Protein AF-A0A946CPQ0-F1 (afdb_monomer)

Radius of gyration: 20.17 Å; Cα contacts (8 Å, |Δi|>4): 130; chains: 1; bounding box: 45×33×53 Å

Nearest PDB structures (foldseek):
  4xz6-assembly2_B  TM=6.612E-01  e=5.303E-03  Ruegeria pomeroyi DSS-3
  3tmg-assembly4_D  TM=6.578E-01  e=7.368E-02  Borreliella burgdorferi
  2reg-assembly2_B  TM=6.094E-01  e=3.996E-02  unclassified
  2rej-assembly2_B  TM=5.851E-01  e=6.519E-02  unclassified

Structure (mmCIF, N/CA/C/O backbone):
data_AF-A0A946CPQ0-F1
#
_entry.id   AF-A0A946CPQ0-F1
#
loop_
_atom_site.group_PDB
_atom_site.id
_atom_site.type_symbol
_atom_site.label_atom_id
_atom_site.label_alt_id
_atom_site.label_comp_id
_atom_site.label_asym_id
_atom_site.label_entity_id
_atom_site.label_seq_id
_atom_site.pdbx_PDB_ins_code
_atom_site.Cartn_x
_atom_site.Cartn_y
_atom_site.Cartn_z
_atom_site.occupancy
_atom_site.B_iso_or_equiv
_atom_site.auth_seq_id
_atom_site.auth_comp_id
_atom_site.auth_asym_id
_atom_site.auth_atom_id
_atom_site.pdbx_PDB_model_num
ATOM 1 N N . GLN A 1 1 ? 11.713 5.945 -8.855 1.00 83.06 1 GLN A N 1
ATOM 2 C CA . GLN A 1 1 ? 12.910 6.389 -9.606 1.00 83.06 1 GLN A CA 1
ATOM 3 C C . GLN A 1 1 ? 14.202 6.117 -8.837 1.00 83.06 1 GLN A C 1
ATOM 5 O O . GLN A 1 1 ? 15.013 5.386 -9.375 1.00 83.06 1 GLN A O 1
ATOM 10 N N . VAL A 1 2 ? 14.378 6.582 -7.587 1.00 93.06 2 VAL A N 1
ATOM 11 C CA . VAL A 1 2 ? 15.589 6.271 -6.779 1.00 93.06 2 VAL A CA 1
ATOM 12 C C . VAL A 1 2 ? 15.836 4.764 -6.654 1.00 93.06 2 VAL A C 1
ATOM 14 O O . VAL A 1 2 ? 16.902 4.296 -7.023 1.00 93.06 2 VAL A O 1
ATOM 17 N N . LYS A 1 3 ? 14.826 3.992 -6.232 1.00 92.62 3 LYS A N 1
ATOM 18 C CA . LYS A 1 3 ? 14.950 2.532 -6.091 1.00 92.62 3 LYS A CA 1
ATOM 19 C C . LYS A 1 3 ? 15.351 1.833 -7.401 1.00 92.62 3 LYS A C 1
ATOM 21 O O . LYS A 1 3 ? 16.270 1.034 -7.406 1.00 92.62 3 LYS A O 1
ATOM 26 N N . VAL A 1 4 ? 14.722 2.199 -8.523 1.00 92.56 4 VAL A N 1
ATOM 27 C CA . VAL A 1 4 ? 15.046 1.657 -9.860 1.00 92.56 4 VAL A CA 1
ATOM 28 C C . VAL A 1 4 ? 16.508 1.925 -10.238 1.00 92.56 4 VAL A C 1
ATOM 30 O O . VAL A 1 4 ? 17.184 1.027 -10.725 1.00 92.56 4 VAL A O 1
ATOM 33 N N . ARG A 1 5 ? 17.012 3.138 -9.969 1.00 94.56 5 ARG A N 1
ATOM 34 C CA . ARG A 1 5 ? 18.431 3.474 -10.148 1.00 94.56 5 ARG A CA 1
ATOM 35 C C . ARG A 1 5 ? 19.327 2.619 -9.257 1.00 94.56 5 ARG A C 1
ATOM 37 O O . ARG A 1 5 ? 20.321 2.088 -9.720 1.00 94.56 5 ARG A O 1
ATOM 44 N N . ASP A 1 6 ? 18.998 2.519 -7.976 1.00 96.00 6 ASP A N 1
ATOM 45 C CA . ASP A 1 6 ? 19.860 1.864 -6.989 1.00 96.00 6 ASP A CA 1
ATOM 46 C C . ASP A 1 6 ? 19.845 0.338 -7.060 1.00 96.00 6 ASP A C 1
ATOM 48 O O . ASP A 1 6 ? 20.722 -0.292 -6.474 1.00 96.00 6 ASP A O 1
ATOM 52 N N . TYR A 1 7 ? 18.874 -0.223 -7.782 1.00 94.69 7 TYR A N 1
ATOM 53 C CA . TYR A 1 7 ? 18.801 -1.629 -8.178 1.00 94.69 7 TYR A CA 1
ATOM 54 C C . TYR A 1 7 ? 19.466 -1.873 -9.543 1.00 94.69 7 TYR A C 1
ATOM 56 O O . TYR A 1 7 ? 19.413 -2.988 -10.046 1.00 94.69 7 TYR A O 1
ATOM 64 N N . ASP A 1 8 ? 20.059 -0.836 -10.143 1.00 94.06 8 ASP A N 1
ATOM 65 C CA . ASP A 1 8 ? 20.737 -0.879 -11.441 1.00 94.06 8 ASP A CA 1
ATOM 66 C C . ASP A 1 8 ? 19.842 -1.333 -12.607 1.00 94.06 8 ASP A C 1
ATOM 68 O O . ASP A 1 8 ? 20.253 -2.039 -13.522 1.00 94.06 8 ASP A O 1
ATOM 72 N N . LEU A 1 9 ? 18.568 -0.929 -12.577 1.00 92.88 9 LEU A N 1
ATOM 73 C CA . LEU A 1 9 ? 17.588 -1.329 -13.591 1.00 92.88 9 LEU A CA 1
ATOM 74 C C . LEU A 1 9 ? 17.465 -0.324 -14.742 1.00 92.88 9 LEU A C 1
ATOM 76 O O . LEU A 1 9 ? 16.951 -0.668 -15.801 1.00 92.88 9 LEU A O 1
ATOM 80 N N . LEU A 1 10 ? 17.932 0.915 -14.560 1.00 92.25 10 LEU A N 1
ATOM 81 C CA . LEU A 1 10 ? 17.823 1.973 -15.574 1.00 92.25 10 LEU A CA 1
ATOM 82 C C . LEU A 1 10 ? 18.496 1.668 -16.927 1.00 92.25 10 LEU A C 1
ATOM 84 O O . LEU A 1 10 ? 18.022 2.216 -17.917 1.00 92.25 10 LEU A O 1
ATOM 88 N N . PRO A 1 11 ? 19.534 0.812 -17.033 1.00 94.31 11 PRO A N 1
ATOM 89 C CA . PRO A 1 11 ? 20.028 0.371 -18.340 1.00 94.31 11 PRO A CA 1
ATOM 90 C C . PRO A 1 11 ? 19.029 -0.482 -19.140 1.00 94.31 11 PRO A C 1
ATOM 92 O O . PRO A 1 11 ? 19.198 -0.636 -20.346 1.00 94.31 11 PRO A O 1
ATOM 95 N N . PHE A 1 12 ? 18.009 -1.050 -18.486 1.00 91.12 12 PHE A N 1
ATOM 96 C CA . PHE A 1 12 ? 17.081 -2.019 -19.080 1.00 91.12 12 PHE A CA 1
ATOM 97 C C . PHE A 1 12 ? 15.631 -1.531 -19.136 1.00 91.12 12 PHE A C 1
ATOM 99 O O . PHE A 1 12 ? 14.838 -2.092 -19.891 1.00 91.12 12 PHE A O 1
ATOM 106 N N . ILE A 1 13 ? 15.257 -0.536 -18.320 1.00 89.88 13 ILE A N 1
ATOM 107 C CA . ILE A 1 13 ? 13.874 -0.054 -18.222 1.00 89.88 13 ILE A CA 1
ATOM 108 C C . ILE A 1 13 ? 13.774 1.470 -18.149 1.00 89.88 13 ILE A C 1
ATOM 110 O O . ILE A 1 13 ? 14.551 2.134 -17.460 1.00 89.88 13 ILE A O 1
ATOM 114 N N . ASP A 1 14 ? 12.705 2.002 -18.745 1.00 87.88 14 ASP A N 1
ATOM 115 C CA . ASP A 1 14 ? 12.314 3.403 -18.617 1.00 87.88 14 ASP A CA 1
ATOM 116 C C . ASP A 1 14 ? 11.311 3.606 -17.475 1.00 87.88 14 ASP A C 1
ATOM 118 O O . ASP A 1 14 ? 10.193 3.082 -17.465 1.00 87.88 14 ASP A O 1
ATOM 122 N N . ALA A 1 15 ? 11.698 4.410 -16.484 1.00 88.50 15 ALA A N 1
ATOM 123 C CA . ALA A 1 15 ? 10.855 4.699 -15.330 1.00 88.50 15 ALA A CA 1
ATOM 124 C C . ALA A 1 15 ? 9.850 5.829 -15.618 1.00 88.50 15 ALA A C 1
ATOM 126 O O . ALA A 1 15 ? 10.150 7.013 -15.431 1.00 88.50 15 ALA A O 1
ATOM 127 N N . ILE A 1 16 ? 8.623 5.457 -15.976 1.00 90.00 16 ILE A N 1
ATOM 128 C CA . ILE A 1 16 ? 7.521 6.391 -16.245 1.00 90.00 16 ILE A CA 1
ATOM 129 C C . ILE A 1 16 ? 6.805 6.782 -14.943 1.00 90.00 16 ILE A C 1
ATOM 131 O O . ILE A 1 16 ? 6.541 5.944 -14.077 1.00 90.00 16 ILE A O 1
ATOM 135 N N . ARG A 1 17 ? 6.462 8.069 -14.801 1.00 90.69 17 ARG A N 1
ATOM 136 C CA . ARG A 1 17 ? 5.509 8.546 -13.787 1.00 90.69 17 ARG A CA 1
ATOM 137 C C . ARG A 1 17 ? 4.157 8.741 -14.456 1.00 90.69 17 ARG A C 1
ATOM 139 O O . ARG A 1 17 ? 4.066 9.473 -15.435 1.00 90.69 17 ARG A O 1
ATOM 146 N N . ALA A 1 18 ? 3.132 8.101 -13.918 1.00 91.62 18 ALA A N 1
ATOM 147 C CA . ALA A 1 18 ? 1.774 8.190 -14.427 1.00 91.62 18 ALA A CA 1
ATOM 148 C C . ALA A 1 18 ? 0.785 8.272 -13.264 1.00 91.62 18 ALA A C 1
ATOM 150 O O . ALA A 1 18 ? 1.090 7.855 -12.144 1.00 91.62 18 ALA A O 1
ATOM 151 N N . GLU A 1 19 ? -0.392 8.813 -13.554 1.00 93.62 19 GLU A N 1
ATOM 152 C CA . GLU A 1 19 ? -1.534 8.795 -12.646 1.00 93.62 19 GLU A CA 1
ATOM 153 C C . GLU A 1 19 ? -2.017 7.342 -12.432 1.00 93.62 19 GLU A C 1
ATOM 155 O O . GLU A 1 19 ? -1.760 6.446 -13.246 1.00 93.62 19 GLU A O 1
ATOM 160 N N . GLU A 1 20 ? -2.658 7.073 -11.296 1.00 90.31 20 GLU A N 1
ATOM 161 C CA . GLU A 1 20 ? -3.008 5.721 -10.871 1.00 90.31 20 GLU A CA 1
ATOM 162 C C . GLU A 1 20 ? -3.993 5.017 -11.815 1.00 90.31 20 GLU A C 1
ATOM 164 O O . GLU A 1 20 ? -3.830 3.820 -12.079 1.00 90.31 20 GLU A O 1
ATOM 169 N N . SER A 1 21 ? -4.973 5.731 -12.371 1.00 91.06 21 SER A N 1
ATOM 170 C CA . SER A 1 21 ? -5.905 5.175 -13.356 1.00 91.06 21 SER A CA 1
ATOM 171 C C . SER A 1 21 ? -5.197 4.804 -14.662 1.00 91.06 21 SER A C 1
ATOM 173 O O . SER A 1 21 ? -5.449 3.729 -15.207 1.00 91.06 21 SER A O 1
ATOM 175 N N . VAL A 1 22 ? -4.225 5.611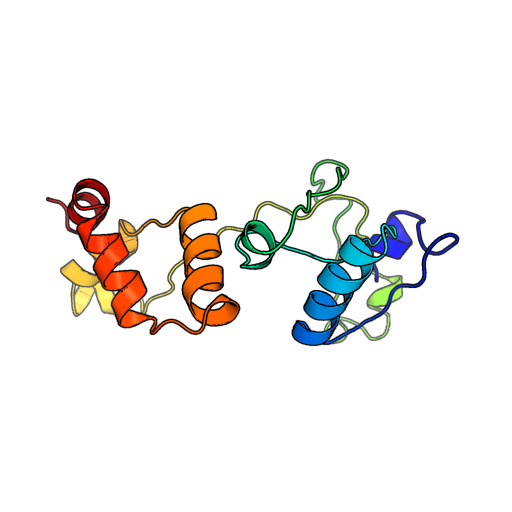 -15.107 1.00 94.25 22 VAL A N 1
ATOM 176 C CA . VAL A 1 22 ? -3.405 5.329 -16.300 1.00 94.25 22 VAL A CA 1
ATOM 177 C C . VAL A 1 22 ? -2.550 4.080 -16.083 1.00 94.25 22 VAL A C 1
ATOM 179 O O . VAL A 1 22 ? -2.539 3.184 -16.928 1.00 94.25 22 VAL A O 1
ATOM 182 N N . LYS A 1 23 ? -1.889 3.969 -14.921 1.00 93.69 23 LYS A N 1
ATOM 183 C CA . LYS A 1 23 ? -1.170 2.750 -14.506 1.00 93.69 23 LYS A CA 1
ATOM 184 C C . LYS A 1 23 ? -2.100 1.534 -14.542 1.00 93.69 23 LYS A C 1
ATOM 186 O O . LYS A 1 23 ? -1.741 0.503 -15.098 1.00 93.69 23 LYS A O 1
ATOM 191 N N . THR A 1 24 ? -3.299 1.657 -13.977 1.00 93.44 24 THR A N 1
ATOM 192 C CA . THR A 1 24 ? -4.285 0.565 -13.901 1.00 93.44 24 THR A CA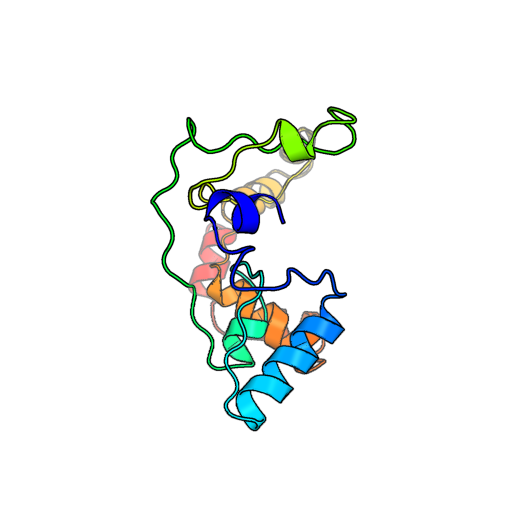 1
ATOM 193 C C . THR A 1 24 ? -4.755 0.118 -15.287 1.00 93.44 24 THR A C 1
ATOM 195 O O . THR A 1 24 ? -4.813 -1.080 -15.562 1.00 93.44 24 THR A O 1
ATOM 198 N N . ALA A 1 25 ? -5.020 1.064 -16.192 1.00 94.31 25 ALA A N 1
ATOM 199 C CA . ALA A 1 25 ? -5.350 0.767 -17.583 1.00 94.31 25 ALA A CA 1
ATOM 200 C C . ALA A 1 25 ? -4.194 0.058 -18.305 1.00 94.31 25 ALA A C 1
ATOM 202 O O . ALA A 1 25 ? -4.430 -0.917 -19.019 1.00 94.31 25 ALA A O 1
ATOM 203 N N . ARG A 1 26 ? -2.944 0.486 -18.070 1.00 95.50 26 ARG A N 1
ATOM 204 C CA . ARG A 1 26 ? -1.767 -0.160 -18.664 1.00 95.50 26 ARG A CA 1
ATOM 205 C C . ARG A 1 26 ? -1.566 -1.587 -18.155 1.00 95.50 26 ARG A C 1
ATOM 207 O O . ARG A 1 26 ? -1.229 -2.438 -18.962 1.00 95.50 26 ARG A O 1
ATOM 214 N N . ILE A 1 27 ? -1.829 -1.878 -16.877 1.00 95.75 27 ILE A N 1
ATOM 215 C CA . ILE A 1 27 ? -1.792 -3.260 -16.353 1.00 95.75 27 ILE A CA 1
ATOM 216 C C . ILE A 1 27 ? -2.759 -4.151 -17.139 1.00 95.75 27 ILE A C 1
ATOM 218 O O . ILE A 1 27 ? -2.360 -5.202 -17.638 1.00 95.75 27 ILE A O 1
ATOM 222 N N . LYS A 1 28 ? -4.015 -3.708 -17.292 1.00 95.44 28 LYS A N 1
ATOM 223 C CA . LYS A 1 28 ? -5.039 -4.444 -18.046 1.00 95.44 28 LYS A CA 1
ATOM 224 C C . LYS A 1 28 ? -4.607 -4.708 -19.490 1.00 95.44 28 LYS A C 1
ATOM 226 O O . LYS A 1 28 ? -4.742 -5.828 -19.973 1.00 95.44 28 LYS A O 1
ATOM 231 N N . ASP A 1 29 ? -4.113 -3.673 -20.166 1.00 96.94 29 ASP A N 1
ATOM 232 C CA . ASP A 1 29 ? -3.670 -3.742 -21.560 1.00 96.94 29 ASP A CA 1
ATOM 233 C C . ASP A 1 29 ? -2.470 -4.685 -21.738 1.00 96.94 29 ASP A C 1
ATOM 235 O O . ASP A 1 29 ? -2.496 -5.543 -22.616 1.00 96.94 29 ASP A O 1
ATOM 239 N N . SER A 1 30 ? -1.460 -4.596 -20.866 1.00 96.50 30 SER A N 1
ATOM 240 C CA . SER A 1 30 ? -0.282 -5.471 -20.913 1.00 96.50 30 SER A CA 1
ATOM 241 C C . SER A 1 30 ? -0.642 -6.942 -20.697 1.00 96.50 30 SER A C 1
ATOM 243 O O . SER A 1 30 ? -0.134 -7.797 -21.415 1.00 96.50 30 SER A O 1
ATOM 245 N N . ILE A 1 31 ? -1.563 -7.249 -19.773 1.00 95.81 31 ILE A N 1
ATOM 246 C CA . ILE A 1 31 ? -2.057 -8.622 -19.571 1.00 95.81 31 ILE A CA 1
ATOM 247 C C . ILE A 1 31 ? -2.774 -9.127 -20.827 1.00 95.81 31 ILE A C 1
ATOM 249 O O . ILE A 1 31 ? -2.493 -10.228 -21.290 1.00 95.81 31 ILE A O 1
ATOM 253 N N . ALA A 1 32 ? -3.664 -8.318 -21.414 1.00 96.69 32 ALA A N 1
ATOM 254 C CA . ALA A 1 32 ? -4.389 -8.696 -22.629 1.00 96.69 32 ALA A CA 1
ATOM 255 C C . ALA A 1 32 ? -3.456 -8.930 -23.832 1.00 96.69 32 ALA A C 1
ATOM 257 O O . ALA A 1 32 ? -3.752 -9.761 -24.687 1.00 96.69 32 ALA A O 1
ATOM 258 N N . LYS A 1 33 ? -2.327 -8.214 -23.886 1.00 97.56 33 LYS A N 1
ATOM 259 C CA . LYS A 1 33 ? -1.299 -8.337 -24.929 1.00 97.56 33 LYS A CA 1
ATOM 260 C C . LYS A 1 33 ? -0.210 -9.365 -24.619 1.00 97.56 33 LYS A C 1
ATOM 262 O O . LYS A 1 33 ? 0.652 -9.585 -25.464 1.00 97.56 33 LYS A O 1
ATOM 267 N N . ASN A 1 34 ? -0.240 -9.993 -23.442 1.00 95.69 34 ASN A N 1
ATOM 268 C CA . ASN A 1 34 ? 0.825 -10.871 -22.956 1.00 95.69 34 ASN A CA 1
ATOM 269 C C . ASN A 1 34 ? 2.215 -10.187 -22.958 1.00 95.69 34 ASN A C 1
ATOM 271 O O . ASN A 1 34 ? 3.229 -10.792 -23.305 1.00 95.69 34 ASN A O 1
ATOM 275 N N . GLU A 1 35 ? 2.255 -8.904 -22.586 1.00 94.62 35 GLU A N 1
ATOM 276 C CA . GLU A 1 35 ? 3.471 -8.096 -22.460 1.00 94.62 35 GLU A CA 1
ATOM 277 C C . GLU A 1 35 ? 3.935 -8.029 -20.998 1.00 94.62 35 GLU A C 1
ATOM 279 O O . GLU A 1 35 ? 3.135 -7.871 -20.071 1.00 94.62 35 GLU A O 1
ATOM 284 N N . GLY A 1 36 ? 5.251 -8.070 -20.779 1.00 91.69 36 GLY A N 1
ATOM 285 C CA . GLY A 1 36 ? 5.827 -7.829 -19.458 1.00 91.69 36 GLY A CA 1
ATOM 286 C C . GLY A 1 36 ? 5.621 -6.378 -19.012 1.00 91.69 36 GLY A C 1
ATOM 287 O O . GLY A 1 36 ? 5.973 -5.444 -19.731 1.00 91.69 36 GLY A O 1
ATOM 288 N N . TYR A 1 37 ? 5.087 -6.172 -17.805 1.00 93.50 37 TYR A N 1
ATOM 289 C CA . TYR A 1 37 ? 4.919 -4.838 -17.228 1.00 93.50 37 TYR A CA 1
ATOM 290 C C . TYR A 1 37 ? 5.203 -4.829 -15.724 1.00 93.50 37 TYR A C 1
ATOM 292 O O . TYR A 1 37 ? 4.458 -5.400 -14.931 1.00 93.50 37 TYR A O 1
ATOM 300 N N . ALA A 1 38 ? 6.279 -4.145 -15.329 1.00 92.75 38 ALA A N 1
ATOM 301 C CA . ALA A 1 38 ? 6.624 -3.910 -13.931 1.00 92.75 38 ALA A CA 1
ATOM 302 C C . ALA A 1 38 ? 6.195 -2.498 -13.510 1.00 92.75 38 ALA A C 1
ATOM 304 O O . ALA A 1 38 ? 6.446 -1.520 -14.214 1.00 92.75 38 ALA A O 1
ATOM 305 N N . PHE A 1 39 ? 5.566 -2.378 -12.343 1.00 92.62 39 PHE A N 1
ATOM 306 C CA . PHE A 1 39 ? 5.056 -1.107 -11.835 1.00 92.62 39 PHE A CA 1
ATOM 307 C C . PHE A 1 39 ? 5.177 -1.019 -10.313 1.00 92.62 39 PHE A C 1
ATOM 309 O O . PHE A 1 39 ? 5.300 -2.023 -9.613 1.00 92.62 39 PHE A O 1
ATOM 316 N N . TYR A 1 40 ? 5.125 0.206 -9.785 1.00 90.56 40 TYR A N 1
ATOM 317 C CA . TYR A 1 40 ? 5.070 0.429 -8.343 1.00 90.56 40 TYR A CA 1
ATOM 318 C C . TYR A 1 40 ? 3.688 0.063 -7.790 1.00 90.56 40 TYR A C 1
ATOM 320 O O . TYR A 1 40 ? 2.662 0.583 -8.243 1.00 90.56 40 TYR A O 1
ATOM 328 N N . CYS A 1 41 ? 3.671 -0.785 -6.765 1.00 91.25 41 CYS A N 1
ATOM 329 C CA . CYS A 1 41 ? 2.466 -1.165 -6.045 1.00 91.25 41 CYS A CA 1
ATOM 330 C C . CYS A 1 41 ? 2.731 -1.273 -4.538 1.00 91.25 41 CYS A C 1
ATOM 332 O O . CYS A 1 41 ? 3.874 -1.366 -4.094 1.00 91.25 41 CYS A O 1
ATOM 334 N N . TYR A 1 42 ? 1.655 -1.271 -3.759 1.00 89.50 42 TYR A N 1
ATOM 335 C CA . TYR A 1 42 ? 1.647 -1.504 -2.322 1.00 89.50 42 TYR A CA 1
ATOM 336 C C . TYR A 1 42 ? 0.462 -2.410 -1.963 1.00 89.50 42 TYR A C 1
ATOM 338 O O . TYR A 1 42 ? -0.494 -2.546 -2.728 1.00 89.50 42 TYR A O 1
ATOM 346 N N . LYS A 1 43 ? 0.516 -3.051 -0.794 1.00 89.81 43 LYS A N 1
ATOM 347 C CA . LYS A 1 43 ? -0.606 -3.808 -0.225 1.00 89.81 43 LYS A CA 1
ATOM 348 C C . LYS A 1 43 ? -0.958 -3.178 1.127 1.00 89.81 43 LYS A C 1
ATOM 350 O O . LYS A 1 43 ? -0.043 -3.017 1.937 1.00 89.81 43 LYS A O 1
ATOM 355 N N . PRO A 1 44 ? -2.227 -2.816 1.391 1.00 92.19 44 PRO A N 1
ATOM 356 C CA . PRO A 1 44 ? -3.447 -3.134 0.629 1.00 92.19 44 PRO A CA 1
ATOM 357 C C . PRO A 1 44 ? -3.715 -2.246 -0.603 1.00 92.19 44 PRO A C 1
ATOM 359 O O . PRO A 1 44 ? -3.380 -1.069 -0.577 1.00 92.19 44 PRO A O 1
ATOM 362 N N . HIS A 1 45 ? -4.342 -2.797 -1.655 1.00 93.06 45 HIS A N 1
ATOM 363 C CA . HIS A 1 45 ? -4.741 -2.075 -2.884 1.00 93.06 45 HIS A CA 1
ATOM 364 C C . HIS A 1 45 ? -5.760 -2.886 -3.727 1.00 93.06 45 HIS A C 1
ATOM 366 O O . HIS A 1 45 ? -5.725 -4.113 -3.722 1.00 93.06 45 HIS A O 1
ATOM 372 N N . ALA A 1 46 ? -6.642 -2.238 -4.501 1.00 92.88 46 ALA A N 1
ATOM 373 C CA . ALA A 1 46 ? -7.677 -2.923 -5.301 1.00 92.88 46 ALA A CA 1
ATOM 374 C C . ALA A 1 46 ? -7.120 -3.841 -6.411 1.00 92.88 46 ALA A C 1
ATOM 376 O O . ALA A 1 46 ? -7.672 -4.903 -6.683 1.00 92.88 46 ALA A O 1
ATOM 377 N N . VAL A 1 47 ? -6.012 -3.430 -7.035 1.00 94.00 47 VAL A N 1
ATOM 378 C CA . VAL A 1 47 ? -5.303 -4.156 -8.112 1.00 94.00 47 VAL A CA 1
ATOM 379 C C . VAL A 1 47 ? -5.094 -5.652 -7.832 1.00 94.00 47 VAL A C 1
ATOM 381 O O . VAL A 1 47 ? -5.198 -6.441 -8.762 1.00 94.00 47 VAL A O 1
ATOM 384 N N . TRP A 1 48 ? -4.889 -6.041 -6.565 1.00 93.62 48 TRP A N 1
ATOM 385 C CA . TRP A 1 48 ? -4.682 -7.434 -6.141 1.00 93.62 48 TRP A CA 1
ATOM 386 C C . TRP A 1 48 ? -5.901 -8.340 -6.374 1.00 93.62 48 TRP A C 1
ATOM 388 O O . TRP A 1 48 ? -5.755 -9.554 -6.395 1.00 93.62 48 TRP A O 1
ATOM 398 N N . TYR A 1 49 ? -7.095 -7.760 -6.528 1.00 93.00 49 TYR A N 1
ATOM 399 C CA . TYR A 1 49 ? -8.338 -8.468 -6.858 1.00 93.00 49 TYR A CA 1
ATOM 400 C C . TYR A 1 49 ? -8.776 -8.253 -8.313 1.00 93.00 49 TYR A C 1
ATOM 402 O O . TYR A 1 49 ? -9.666 -8.948 -8.796 1.00 93.00 49 TYR A O 1
ATOM 410 N N . MET A 1 50 ? -8.202 -7.261 -8.998 1.00 92.94 50 MET A N 1
ATOM 411 C CA . MET A 1 50 ? -8.577 -6.902 -10.369 1.00 92.94 50 MET A CA 1
ATOM 412 C C . MET A 1 50 ? -7.799 -7.692 -11.419 1.00 92.94 50 MET A C 1
ATOM 414 O O . MET A 1 50 ? -8.323 -7.931 -12.504 1.00 92.94 50 MET A O 1
ATOM 418 N N . PHE A 1 51 ? -6.549 -8.043 -11.119 1.00 94.44 51 PHE A N 1
ATOM 419 C CA . PHE A 1 51 ? -5.615 -8.617 -12.078 1.00 94.44 51 PHE A CA 1
ATOM 420 C C . PHE A 1 51 ? -4.776 -9.713 -11.430 1.00 94.44 51 PHE A C 1
ATOM 422 O O . PHE A 1 51 ? -4.519 -9.671 -10.227 1.00 94.44 51 PHE A O 1
ATOM 429 N N . ASP A 1 52 ? -4.305 -10.652 -12.247 1.00 92.75 52 ASP A N 1
ATOM 430 C CA . ASP A 1 52 ? -3.309 -11.636 -11.835 1.00 92.75 52 ASP A CA 1
ATOM 431 C C . ASP A 1 52 ? -1.922 -10.978 -11.822 1.00 92.75 52 ASP A C 1
ATOM 433 O O . ASP A 1 52 ? -1.265 -10.820 -12.851 1.00 92.75 52 ASP A O 1
ATOM 437 N N . VAL A 1 53 ? -1.528 -10.476 -10.653 1.00 94.38 53 VAL A N 1
ATOM 438 C CA . VAL A 1 53 ? -0.261 -9.773 -10.434 1.00 94.38 53 VAL A CA 1
ATOM 439 C C . VAL A 1 53 ? 0.422 -10.295 -9.178 1.00 94.38 53 VAL A C 1
ATOM 441 O O . VAL A 1 53 ? -0.225 -10.688 -8.208 1.00 94.38 53 VAL A O 1
ATOM 444 N N . MET A 1 54 ? 1.752 -10.232 -9.160 1.00 94.31 54 MET A N 1
ATOM 445 C CA . MET A 1 54 ? 2.568 -10.675 -8.030 1.00 94.31 54 MET A CA 1
ATOM 446 C C . MET A 1 54 ? 3.542 -9.584 -7.576 1.00 94.31 54 MET A C 1
ATOM 448 O O . MET A 1 54 ? 3.980 -8.749 -8.367 1.00 94.31 54 MET A O 1
ATOM 452 N N . MET A 1 55 ? 3.911 -9.604 -6.293 1.00 92.00 55 MET A N 1
ATOM 453 C CA . MET A 1 55 ? 5.031 -8.797 -5.799 1.00 92.00 55 MET A CA 1
ATOM 454 C C . MET A 1 55 ? 6.351 -9.432 -6.236 1.00 92.00 55 MET A C 1
ATOM 456 O O . MET A 1 55 ? 6.605 -10.597 -5.933 1.00 92.00 55 MET A O 1
ATOM 460 N N . LEU A 1 56 ? 7.216 -8.650 -6.882 1.00 92.25 56 LEU A N 1
ATOM 461 C CA . LEU A 1 56 ? 8.589 -9.068 -7.160 1.00 92.25 56 LEU A CA 1
ATOM 462 C C . LEU A 1 56 ? 9.387 -9.211 -5.855 1.00 92.25 56 LEU A C 1
ATOM 464 O O . LEU A 1 56 ? 9.110 -8.544 -4.853 1.00 92.25 56 LEU A O 1
ATOM 468 N N . THR A 1 57 ? 10.388 -10.093 -5.862 1.00 92.44 57 THR A N 1
ATOM 469 C CA . THR A 1 57 ? 11.306 -10.242 -4.725 1.00 92.44 57 THR A CA 1
ATOM 470 C C . THR A 1 57 ? 12.312 -9.094 -4.697 1.00 92.44 57 THR A C 1
ATOM 472 O O . THR A 1 57 ? 12.852 -8.700 -5.726 1.00 92.44 57 THR A O 1
ATOM 475 N N . GLU A 1 58 ? 12.573 -8.580 -3.499 1.00 92.75 58 GLU A N 1
ATOM 476 C CA . GLU A 1 58 ? 13.539 -7.516 -3.220 1.00 92.75 58 GLU A CA 1
ATOM 477 C C . GLU A 1 58 ? 14.487 -7.981 -2.099 1.00 92.75 58 GLU A C 1
ATOM 479 O O . GLU A 1 58 ? 14.082 -8.813 -1.272 1.00 92.75 58 GLU A O 1
ATOM 484 N N . PRO A 1 59 ? 15.715 -7.433 -1.999 1.00 95.12 59 PRO A N 1
ATOM 485 C CA . PRO A 1 59 ? 16.552 -7.614 -0.816 1.00 95.12 59 PRO A CA 1
ATOM 486 C C . PRO A 1 59 ? 15.793 -7.240 0.467 1.00 95.12 59 PRO A C 1
ATOM 488 O O . PRO A 1 59 ? 15.012 -6.286 0.484 1.00 95.12 59 PRO A O 1
ATOM 491 N N . LYS A 1 60 ? 16.008 -7.993 1.554 1.00 96.06 60 LYS A N 1
ATOM 492 C CA . LYS A 1 60 ? 15.366 -7.719 2.854 1.00 96.06 60 LYS A CA 1
ATOM 493 C C . LYS A 1 60 ? 15.731 -6.321 3.343 1.00 96.06 60 LYS A C 1
ATOM 495 O O . LYS A 1 60 ? 16.898 -5.950 3.231 1.00 96.06 60 LYS A O 1
ATOM 500 N N . PHE A 1 61 ? 14.750 -5.610 3.918 1.00 96.12 61 PHE A N 1
ATOM 501 C CA . PHE A 1 61 ? 14.933 -4.255 4.451 1.00 96.12 61 PHE A CA 1
ATOM 502 C C . PHE A 1 61 ? 16.194 -4.167 5.317 1.00 96.12 61 PHE A C 1
ATOM 504 O O . PHE A 1 61 ? 16.327 -4.893 6.301 1.00 96.12 61 PHE A O 1
ATOM 511 N N . ASP A 1 62 ? 17.075 -3.248 4.938 1.00 96.81 62 ASP A N 1
ATOM 512 C CA . ASP A 1 62 ? 18.279 -2.874 5.667 1.00 96.81 62 ASP A CA 1
ATOM 513 C C . ASP A 1 62 ? 18.282 -1.344 5.839 1.00 96.81 62 ASP A C 1
ATOM 515 O O . ASP A 1 62 ? 18.357 -0.618 4.840 1.00 96.81 62 ASP A O 1
ATOM 519 N N . PRO A 1 63 ? 18.190 -0.822 7.075 1.00 95.81 63 PRO A N 1
ATOM 520 C CA . PRO A 1 63 ? 18.185 0.617 7.310 1.00 95.81 63 PRO A CA 1
ATOM 521 C C . PRO A 1 63 ? 19.463 1.315 6.818 1.00 95.81 63 PRO A C 1
ATOM 523 O O . PRO A 1 63 ? 19.388 2.478 6.425 1.00 95.81 63 PRO A O 1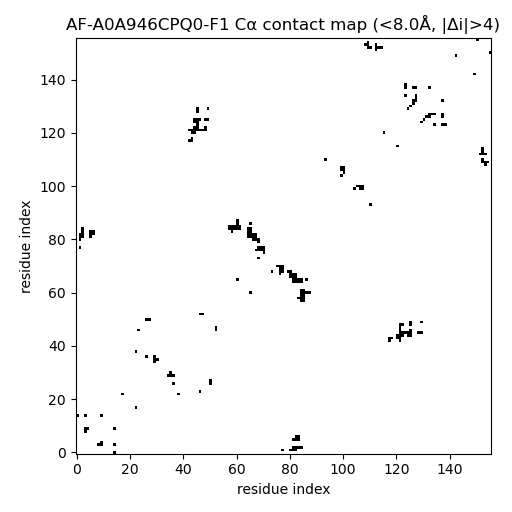
ATOM 526 N N . ALA A 1 64 ? 20.614 0.633 6.771 1.00 96.56 64 ALA A N 1
ATOM 527 C CA . ALA A 1 64 ? 21.852 1.205 6.236 1.00 96.56 64 ALA A CA 1
ATOM 528 C C . ALA A 1 64 ? 21.782 1.425 4.714 1.00 96.56 64 ALA A C 1
ATOM 530 O O . ALA A 1 64 ? 22.426 2.328 4.178 1.00 96.56 64 ALA A O 1
ATOM 531 N N . MET A 1 65 ? 20.948 0.643 4.024 1.00 96.50 65 MET A N 1
ATOM 532 C CA . MET A 1 65 ? 20.737 0.704 2.574 1.00 96.50 65 MET A CA 1
ATOM 533 C C . MET A 1 65 ? 19.457 1.461 2.189 1.00 96.50 65 M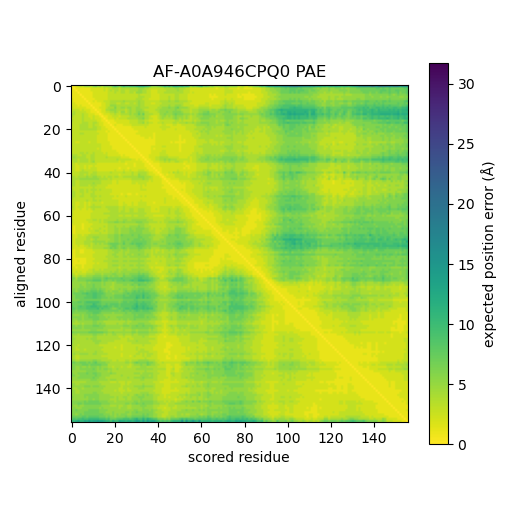ET A C 1
ATOM 535 O O . MET A 1 65 ? 19.052 1.435 1.019 1.00 96.50 65 MET A O 1
ATOM 539 N N . TYR A 1 66 ? 18.824 2.136 3.157 1.00 96.25 66 TYR A N 1
ATOM 540 C CA . TYR A 1 66 ? 17.580 2.876 2.980 1.00 96.25 66 TYR A CA 1
ATOM 541 C C . TYR A 1 66 ? 17.693 4.314 3.513 1.00 96.25 66 TYR A C 1
ATOM 543 O O . TYR A 1 66 ? 17.367 4.627 4.656 1.00 96.25 66 TYR A O 1
ATOM 551 N N . LYS A 1 67 ? 18.090 5.229 2.631 1.00 96.50 67 LYS A N 1
ATOM 552 C CA . LYS A 1 67 ? 18.075 6.681 2.815 1.00 96.50 67 LYS A CA 1
ATOM 553 C C . LYS A 1 67 ? 17.308 7.334 1.670 1.00 96.50 67 LYS A C 1
ATOM 555 O O . LYS A 1 67 ? 17.837 7.501 0.576 1.00 96.50 67 LYS A O 1
ATOM 560 N N . MET A 1 68 ? 16.076 7.755 1.923 1.00 95.12 68 MET A N 1
ATOM 561 C CA . MET A 1 68 ? 15.273 8.488 0.943 1.00 95.12 68 MET A CA 1
ATOM 562 C C . MET A 1 68 ? 15.110 9.939 1.392 1.00 95.12 68 MET A C 1
ATOM 564 O O . MET A 1 68 ? 14.464 10.191 2.404 1.00 95.12 68 MET A O 1
ATOM 568 N N . LEU A 1 69 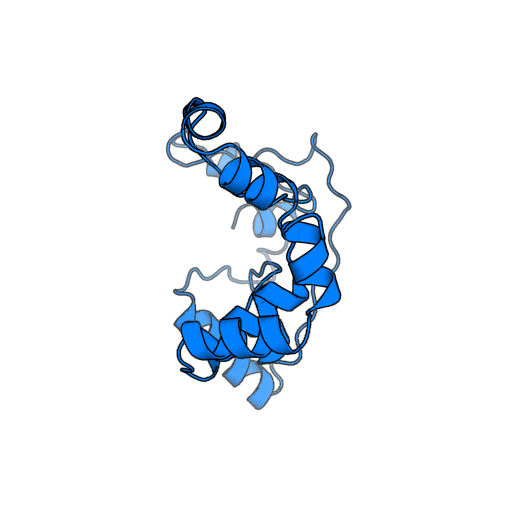? 15.685 10.874 0.637 1.00 96.31 69 LEU A N 1
ATOM 569 C CA . LEU A 1 69 ? 15.475 12.310 0.818 1.00 96.31 69 LEU A CA 1
ATOM 570 C C . LEU A 1 69 ? 14.339 12.785 -0.088 1.00 96.31 69 LEU A C 1
ATOM 572 O O . LEU A 1 69 ? 14.178 12.284 -1.204 1.00 96.31 69 LEU A O 1
ATOM 576 N N . GLN A 1 70 ? 13.581 13.772 0.373 1.00 94.19 70 GLN A N 1
ATOM 577 C CA . GLN A 1 70 ? 12.577 14.463 -0.427 1.00 94.19 70 GLN A CA 1
ATOM 578 C C . GLN A 1 70 ? 13.159 15.723 -1.077 1.00 94.19 70 GLN A C 1
ATOM 580 O O . GLN A 1 70 ? 14.131 16.286 -0.566 1.00 94.19 70 GLN A O 1
ATOM 585 N N . PRO A 1 71 ? 12.551 16.224 -2.169 1.00 94.12 71 PRO A N 1
ATOM 586 C CA . PRO A 1 71 ? 12.942 17.501 -2.766 1.00 94.12 71 PRO A CA 1
ATOM 587 C C . PRO A 1 71 ? 12.948 18.678 -1.780 1.00 94.12 71 PRO A C 1
ATOM 589 O O . PRO A 1 71 ? 13.759 19.586 -1.926 1.00 94.12 71 PRO A O 1
ATOM 592 N N . SER A 1 72 ? 12.079 18.647 -0.764 1.00 96.31 72 SER A N 1
ATOM 593 C CA . SER A 1 72 ? 12.045 19.635 0.321 1.00 96.31 72 SER A CA 1
ATOM 594 C C . SER A 1 72 ? 13.256 19.568 1.252 1.00 96.31 72 SER A C 1
ATOM 596 O O . SER A 1 72 ? 13.608 20.576 1.853 1.00 96.31 72 SER A O 1
ATOM 598 N N . ASP A 1 73 ? 13.890 18.401 1.377 1.00 96.25 73 ASP A N 1
ATOM 599 C CA . ASP A 1 73 ? 15.015 18.189 2.293 1.00 96.25 73 ASP A CA 1
ATOM 600 C C . ASP A 1 73 ? 16.342 18.621 1.652 1.00 96.25 73 ASP A C 1
ATOM 602 O O . ASP A 1 73 ? 17.282 19.017 2.340 1.00 96.25 73 ASP A O 1
ATOM 606 N N . SER A 1 74 ? 16.458 18.509 0.322 1.00 96.31 74 SER A N 1
ATOM 607 C CA . SER A 1 74 ? 17.655 18.913 -0.417 1.00 96.31 74 SER A CA 1
ATOM 608 C C . SER A 1 74 ? 17.379 19.108 -1.913 1.00 96.31 74 SER A C 1
ATOM 610 O O . SER A 1 74 ? 16.750 18.245 -2.527 1.00 96.31 74 SER A O 1
ATOM 612 N N . PRO A 1 75 ? 17.954 20.135 -2.569 1.00 96.50 75 PRO A N 1
ATOM 613 C CA . PRO A 1 75 ? 17.908 20.236 -4.031 1.00 96.50 75 PRO A CA 1
ATOM 614 C C . PRO A 1 75 ? 18.598 19.043 -4.723 1.00 96.50 75 PRO A C 1
ATOM 616 O O . PRO A 1 75 ? 18.172 18.618 -5.794 1.00 96.50 75 PRO A O 1
ATOM 619 N N . ASP A 1 76 ? 19.594 18.425 -4.075 1.00 97.06 76 ASP A N 1
ATOM 620 C CA . ASP A 1 76 ? 20.287 17.225 -4.570 1.00 97.06 76 ASP A CA 1
ATOM 621 C C . ASP A 1 76 ? 19.666 15.911 -4.065 1.00 97.06 76 ASP A C 1
ATOM 623 O O . ASP A 1 76 ? 20.338 14.873 -4.071 1.00 97.06 76 ASP A O 1
ATOM 627 N N . TRP A 1 77 ? 18.415 15.930 -3.583 1.00 96.75 77 TRP A N 1
ATOM 628 C CA . TRP A 1 77 ? 17.755 14.780 -2.945 1.00 96.75 77 TRP A CA 1
ATOM 629 C C . TRP A 1 77 ? 17.937 13.486 -3.736 1.00 96.75 77 TRP A C 1
ATOM 631 O O . TRP A 1 77 ? 18.238 12.448 -3.152 1.00 96.75 77 TRP A O 1
ATOM 641 N N . TYR A 1 78 ? 17.817 13.550 -5.067 1.00 95.12 78 TYR A N 1
ATOM 642 C CA . TYR A 1 78 ? 17.908 12.377 -5.922 1.00 95.12 78 TYR A CA 1
ATOM 643 C C . TYR A 1 78 ? 19.293 11.745 -5.811 1.00 95.12 78 TYR A C 1
ATOM 645 O O . TYR A 1 78 ? 19.396 10.571 -5.469 1.00 95.12 78 TYR A O 1
ATOM 653 N N . LYS A 1 79 ? 20.362 12.525 -6.020 1.00 95.88 79 LYS A N 1
ATOM 654 C CA . LYS A 1 79 ? 21.755 12.051 -5.948 1.00 95.88 79 LYS A CA 1
ATOM 655 C C . LYS A 1 79 ? 22.142 11.591 -4.539 1.00 95.88 79 LYS A C 1
ATOM 657 O O . LYS A 1 79 ? 22.869 10.618 -4.403 1.00 95.88 79 LYS A O 1
ATOM 662 N N . LYS A 1 80 ? 21.649 12.279 -3.504 1.00 96.88 80 LYS A N 1
ATOM 663 C CA . LYS A 1 80 ? 21.972 12.007 -2.091 1.00 96.88 80 LYS A CA 1
ATOM 664 C C . LYS A 1 80 ? 21.127 10.893 -1.455 1.00 96.88 80 LYS A C 1
ATOM 666 O O . LYS A 1 80 ? 21.431 10.476 -0.335 1.00 96.88 80 LYS A O 1
ATOM 671 N N . SER A 1 81 ? 20.074 10.432 -2.129 1.00 97.75 81 SER A N 1
ATOM 672 C CA . SER A 1 81 ? 19.282 9.274 -1.703 1.00 97.75 81 SER A CA 1
ATOM 673 C C . SER A 1 81 ? 19.968 7.966 -2.093 1.00 97.75 81 SER A C 1
ATOM 675 O O . SER A 1 81 ? 20.653 7.910 -3.111 1.00 97.75 81 SER A O 1
ATOM 677 N N . LYS A 1 82 ? 19.731 6.909 -1.316 1.00 97.06 82 LYS A N 1
ATOM 678 C CA . LYS A 1 82 ? 20.111 5.523 -1.591 1.00 97.06 82 LYS A CA 1
ATOM 679 C C . LYS A 1 82 ? 18.996 4.585 -1.124 1.00 97.06 82 LYS A C 1
ATOM 681 O O . LYS A 1 82 ? 18.685 4.563 0.058 1.00 97.06 82 LYS A O 1
ATOM 686 N N . VAL A 1 83 ? 18.396 3.808 -2.019 1.00 96.81 83 VAL A N 1
ATOM 687 C CA . VAL A 1 83 ? 17.356 2.817 -1.702 1.00 96.81 83 VAL A CA 1
ATOM 688 C C . VAL A 1 83 ? 17.662 1.513 -2.438 1.00 96.81 83 VAL A C 1
ATOM 690 O O . VAL A 1 83 ? 17.193 1.303 -3.550 1.00 96.81 83 VAL A O 1
ATOM 693 N N . ALA A 1 84 ? 18.454 0.636 -1.817 1.00 96.44 84 ALA A N 1
ATOM 694 C CA . ALA A 1 84 ? 18.919 -0.634 -2.405 1.00 96.44 84 ALA A CA 1
ATOM 695 C C . ALA A 1 84 ? 18.347 -1.876 -1.692 1.00 96.44 84 ALA A C 1
ATOM 697 O O . ALA A 1 84 ? 18.965 -2.934 -1.632 1.00 96.44 84 ALA A O 1
ATOM 698 N N . THR A 1 85 ? 17.165 -1.727 -1.101 1.00 96.12 85 THR A N 1
ATOM 699 C CA . THR A 1 85 ? 16.480 -2.770 -0.339 1.00 96.12 85 THR A CA 1
ATOM 700 C C . THR A 1 85 ? 14.964 -2.549 -0.368 1.00 96.12 85 THR A C 1
ATOM 702 O O . THR A 1 85 ? 14.505 -1.516 -0.878 1.00 96.12 85 THR A O 1
ATOM 705 N N . LYS A 1 86 ? 14.177 -3.521 0.103 1.00 94.25 86 LYS A N 1
ATOM 706 C CA . LYS A 1 86 ? 12.729 -3.390 0.293 1.00 94.25 86 LYS A CA 1
ATOM 707 C C . LYS A 1 86 ? 12.413 -2.288 1.302 1.00 94.25 86 LYS A C 1
ATOM 709 O O . LYS A 1 86 ? 13.222 -1.973 2.164 1.00 94.25 86 LYS A O 1
ATOM 714 N N . ASP A 1 87 ? 11.213 -1.725 1.242 1.00 91.25 87 ASP A N 1
ATOM 715 C CA . ASP A 1 87 ? 10.706 -0.845 2.294 1.00 91.25 87 ASP A CA 1
ATOM 716 C C . ASP A 1 87 ? 10.567 -1.573 3.640 1.00 91.25 87 ASP A C 1
ATOM 718 O O . ASP A 1 87 ? 10.193 -2.748 3.703 1.00 91.25 87 ASP A O 1
ATOM 722 N N . ALA A 1 88 ? 10.780 -0.842 4.736 1.00 92.25 88 ALA A N 1
ATOM 723 C CA . ALA A 1 88 ? 10.357 -1.298 6.056 1.00 92.25 88 ALA A CA 1
ATOM 724 C C . ALA A 1 88 ? 8.850 -1.599 6.057 1.00 92.25 88 ALA A C 1
ATOM 726 O O . ALA A 1 88 ? 8.069 -0.854 5.452 1.00 92.25 88 ALA A O 1
ATOM 727 N N . LEU A 1 89 ? 8.437 -2.645 6.783 1.00 89.25 89 LEU A N 1
ATOM 728 C CA . LEU A 1 89 ? 7.022 -2.963 6.951 1.00 89.25 89 LEU A CA 1
ATOM 729 C C . LEU A 1 89 ? 6.297 -1.752 7.550 1.00 89.25 89 LEU A C 1
ATOM 731 O O . LEU A 1 89 ? 6.670 -1.246 8.610 1.00 89.25 89 LEU A O 1
ATOM 735 N N . LYS A 1 90 ? 5.278 -1.267 6.841 1.00 88.12 90 LYS A N 1
ATOM 736 C CA . LYS A 1 90 ? 4.488 -0.113 7.265 1.00 88.12 90 LYS A CA 1
ATOM 737 C C . LYS A 1 90 ? 3.292 -0.587 8.082 1.00 88.12 90 LYS A C 1
ATOM 739 O O . LYS A 1 90 ? 2.610 -1.530 7.688 1.00 88.12 90 LYS A O 1
ATOM 744 N N . ASN A 1 91 ? 3.024 0.109 9.183 1.00 87.00 91 ASN A N 1
ATOM 745 C CA . ASN A 1 91 ? 1.832 -0.093 9.999 1.00 87.00 91 ASN A CA 1
ATOM 746 C C . ASN A 1 91 ? 0.847 1.045 9.723 1.00 87.00 91 ASN A C 1
ATOM 748 O O . ASN A 1 91 ? 1.190 2.212 9.903 1.00 87.00 91 ASN A O 1
ATOM 752 N N . VAL A 1 92 ? -0.365 0.703 9.290 1.00 88.88 92 VAL A N 1
ATOM 753 C CA . VAL A 1 92 ? -1.470 1.662 9.159 1.00 88.88 92 VAL A CA 1
ATOM 754 C C . VAL A 1 92 ? -2.187 1.733 10.500 1.00 88.88 92 VAL A C 1
ATOM 756 O O . VAL A 1 92 ? -2.520 0.695 11.070 1.00 88.88 92 VAL A O 1
ATOM 759 N N . GLN A 1 93 ? -2.400 2.942 11.012 1.00 91.31 93 GLN A N 1
ATOM 760 C CA . GLN A 1 93 ? -3.026 3.165 12.313 1.00 91.31 93 GLN A CA 1
ATOM 761 C C . GLN A 1 93 ? -4.149 4.190 12.210 1.00 91.31 93 GLN A C 1
ATOM 763 O O . GLN A 1 93 ? -4.113 5.086 11.366 1.00 91.31 93 GLN A O 1
ATOM 768 N N . ILE A 1 94 ? -5.136 4.061 13.093 1.00 93.88 94 ILE A N 1
ATOM 769 C CA . ILE A 1 94 ? -6.134 5.103 13.310 1.00 93.88 94 ILE A CA 1
ATOM 770 C C . ILE A 1 94 ? -5.507 6.122 14.260 1.00 93.88 94 ILE A C 1
ATOM 772 O O . ILE A 1 94 ? -5.066 5.767 15.349 1.00 93.88 94 ILE A O 1
ATOM 776 N N . ALA A 1 95 ? -5.457 7.385 13.848 1.00 94.94 95 ALA A N 1
ATOM 777 C CA . ALA A 1 95 ? -5.042 8.478 14.716 1.00 94.94 95 ALA A CA 1
ATOM 778 C C . ALA A 1 95 ? -6.278 9.155 15.322 1.00 94.94 95 ALA A C 1
ATOM 780 O O . ALA A 1 95 ? -7.232 9.465 14.609 1.00 94.94 95 ALA A O 1
ATOM 781 N N . TRP A 1 96 ? -6.252 9.426 16.627 1.00 95.44 96 TRP A N 1
ATOM 782 C CA . TRP A 1 96 ? -7.313 10.154 17.326 1.00 95.44 96 TRP A CA 1
ATOM 783 C C . TRP A 1 96 ? -6.753 11.172 18.325 1.00 95.44 96 TRP A C 1
ATOM 785 O O . TRP A 1 96 ? -5.584 11.123 18.713 1.00 95.44 96 TRP A O 1
ATOM 795 N N . SER A 1 97 ? -7.585 12.137 18.739 1.00 96.81 97 SER A N 1
ATOM 796 C CA . SER A 1 97 ? -7.158 13.184 19.673 1.00 96.81 97 SER A CA 1
ATOM 797 C C . SER A 1 97 ? -6.839 12.602 21.053 1.00 96.81 97 SER A C 1
ATOM 799 O O . SER A 1 97 ? -7.568 11.750 21.555 1.00 96.81 97 SER A O 1
ATOM 801 N N . LYS A 1 98 ? -5.806 13.125 21.730 1.00 95.38 98 LYS A N 1
ATOM 802 C CA . LYS A 1 98 ? -5.465 12.708 23.107 1.00 95.38 98 LYS A CA 1
ATOM 803 C C . LYS A 1 98 ? -6.645 12.864 24.077 1.00 95.38 98 LYS A C 1
ATOM 805 O O . LYS A 1 98 ? -6.834 12.041 24.963 1.00 95.38 98 LYS A O 1
ATOM 810 N N . SER A 1 99 ? -7.475 13.887 23.866 1.00 97.62 99 SER A N 1
ATOM 811 C CA . SER A 1 99 ? -8.684 14.155 24.654 1.00 97.62 99 SER A CA 1
ATOM 812 C C . SER A 1 99 ? -9.845 13.188 24.392 1.00 97.62 99 SER A C 1
ATOM 814 O O . SER A 1 99 ? -10.831 13.229 25.126 1.00 97.62 99 SER A O 1
ATOM 816 N N . LEU A 1 100 ? -9.783 12.333 23.359 1.00 97.50 100 LEU A N 1
ATOM 817 C CA . LEU A 1 100 ? -10.871 11.404 23.039 1.00 97.50 100 LEU A CA 1
ATOM 818 C C . LEU A 1 100 ? -11.139 10.443 24.195 1.00 97.50 100 LEU A C 1
ATOM 820 O O . LEU A 1 100 ? -12.297 10.230 24.527 1.00 97.50 100 LEU A O 1
ATOM 824 N N . LYS A 1 101 ? -10.089 9.945 24.856 1.00 95.75 101 LYS A N 1
ATOM 825 C CA . LYS A 1 101 ? -10.224 8.999 25.971 1.00 95.75 101 LYS A CA 1
ATOM 826 C C . LYS A 1 101 ? -11.060 9.562 27.124 1.00 95.75 101 LYS A C 1
ATOM 828 O O . LYS A 1 101 ? -11.830 8.826 27.718 1.00 95.75 101 LYS A O 1
ATOM 833 N N . SER A 1 102 ? -10.960 10.865 27.397 1.00 97.31 102 SER A N 1
ATOM 834 C CA . SER A 1 102 ? -11.789 11.537 28.407 1.00 97.31 102 SER A CA 1
ATOM 835 C C . SER A 1 102 ? -13.205 11.834 27.909 1.00 97.31 102 SER A C 1
ATOM 837 O O . SER A 1 102 ? -14.153 11.726 28.676 1.00 97.31 102 SER A O 1
ATOM 839 N N . ARG A 1 103 ? -13.364 12.218 26.633 1.00 97.62 103 ARG A N 1
ATOM 840 C CA . ARG A 1 103 ? -14.677 12.577 26.060 1.00 97.62 103 ARG A CA 1
ATOM 841 C C . ARG A 1 103 ? -15.559 11.365 25.764 1.00 97.62 103 ARG A C 1
ATOM 843 O O . ARG A 1 103 ? -16.776 11.465 25.845 1.00 97.62 103 ARG A O 1
ATOM 850 N N . SER A 1 104 ? -14.957 10.256 25.352 1.00 97.19 104 SER A N 1
ATOM 851 C CA . SER A 1 104 ? -15.649 9.012 25.030 1.00 97.19 104 SER A CA 1
ATOM 852 C C . SER A 1 104 ? -14.686 7.823 25.158 1.00 97.19 104 SER A C 1
ATOM 854 O O . SER A 1 104 ? -14.050 7.429 24.174 1.00 97.19 104 SER A O 1
ATOM 856 N N . PRO A 1 105 ? -14.572 7.239 26.366 1.00 95.69 105 PRO A N 1
ATOM 857 C CA . PRO A 1 105 ? -13.739 6.061 26.598 1.00 95.69 105 PRO A CA 1
ATOM 858 C C . PRO A 1 105 ? -14.113 4.890 25.684 1.00 95.69 105 PRO A C 1
ATOM 860 O O . PRO A 1 105 ? -13.233 4.281 25.090 1.00 95.69 105 PRO A O 1
ATOM 863 N N . ALA A 1 106 ? -15.413 4.644 25.481 1.00 96.00 106 ALA A N 1
ATOM 864 C CA . ALA A 1 106 ? -15.900 3.539 24.654 1.00 96.00 106 ALA A CA 1
ATOM 865 C C . ALA A 1 106 ? -15.430 3.624 23.189 1.00 96.00 106 ALA A C 1
ATOM 867 O O . ALA A 1 106 ? -15.031 2.619 22.607 1.00 96.00 106 ALA A O 1
ATOM 868 N N . ILE A 1 107 ? -15.426 4.823 22.589 1.00 96.12 107 ILE A N 1
ATOM 869 C CA . ILE A 1 107 ? -14.930 5.006 21.214 1.00 96.12 107 ILE A CA 1
ATOM 870 C C . ILE A 1 107 ? -13.407 4.836 21.162 1.00 96.12 107 ILE A C 1
ATOM 872 O O . ILE A 1 107 ? -12.889 4.254 20.210 1.00 96.12 107 ILE A O 1
ATOM 876 N N . ALA A 1 108 ? -12.684 5.326 22.174 1.00 96.38 108 ALA A N 1
ATOM 877 C CA . ALA A 1 108 ? -11.239 5.131 22.253 1.00 96.38 108 ALA A CA 1
ATOM 878 C C . ALA A 1 108 ? -10.885 3.636 22.350 1.00 96.38 108 ALA A C 1
ATOM 880 O O . ALA A 1 108 ? -10.055 3.166 21.580 1.00 96.38 108 ALA A O 1
ATOM 881 N N . GLU A 1 109 ? -11.566 2.882 23.216 1.00 95.62 109 GLU A N 1
ATOM 882 C CA . GLU A 1 109 ? -11.387 1.430 23.341 1.00 95.62 109 GLU A CA 1
ATOM 883 C C . GLU A 1 109 ? -11.723 0.690 22.043 1.00 95.62 109 GLU A C 1
ATOM 885 O O . GLU A 1 109 ? -10.986 -0.208 21.635 1.00 95.62 109 GLU A O 1
ATOM 890 N N . PHE A 1 110 ? -12.796 1.090 21.355 1.00 97.06 110 PHE A N 1
ATOM 891 C CA . PHE A 1 110 ? -13.123 0.542 20.043 1.00 97.06 110 PHE A CA 1
ATOM 892 C C . PHE A 1 110 ? -11.978 0.751 19.044 1.00 97.06 110 PHE A C 1
ATOM 894 O O . PHE A 1 110 ? -11.565 -0.201 18.384 1.00 97.06 110 PHE A O 1
ATOM 901 N N . PHE A 1 111 ? -11.423 1.965 18.941 1.00 96.38 111 PHE A N 1
ATOM 902 C CA . PHE A 1 111 ? -10.301 2.224 18.033 1.00 96.38 111 PHE A CA 1
ATOM 903 C C . PHE A 1 111 ? -9.012 1.500 18.442 1.00 96.38 111 PHE A C 1
ATOM 905 O O . PHE A 1 111 ? -8.256 1.094 17.562 1.00 96.38 111 PHE A O 1
ATOM 912 N N . GLU A 1 112 ? -8.773 1.294 19.740 1.00 94.94 112 GLU A N 1
ATOM 913 C CA . GLU A 1 112 ? -7.651 0.489 20.243 1.00 94.94 112 GLU A CA 1
ATOM 914 C C . GLU A 1 112 ? -7.776 -0.995 19.844 1.00 94.94 112 GLU A C 1
ATOM 916 O O . GLU A 1 112 ? -6.764 -1.650 19.589 1.00 94.94 112 GLU A O 1
ATOM 921 N N . ARG A 1 113 ? -9.003 -1.530 19.752 1.00 96.19 113 ARG A N 1
ATOM 922 C CA . ARG A 1 113 ? -9.275 -2.934 19.379 1.00 96.19 113 ARG A CA 1
ATOM 923 C C . ARG A 1 113 ? -9.505 -3.143 17.879 1.00 96.19 113 ARG A C 1
ATOM 925 O O . ARG A 1 113 ? -9.372 -4.269 17.392 1.00 96.19 113 ARG A O 1
ATOM 932 N N . PHE A 1 114 ? -9.866 -2.092 17.145 1.00 96.69 114 PHE A N 1
ATOM 933 C CA . PHE A 1 114 ? -10.219 -2.165 15.730 1.00 96.69 114 PHE A CA 1
ATOM 934 C C . PHE A 1 114 ? -9.078 -2.741 14.888 1.00 96.69 114 PHE A C 1
ATOM 936 O O . PHE A 1 114 ? -7.945 -2.256 14.912 1.00 96.69 114 PHE A O 1
ATOM 943 N N . LYS A 1 115 ? -9.387 -3.761 14.079 1.00 94.56 115 LYS A N 1
ATOM 944 C CA . LYS A 1 115 ? -8.385 -4.412 13.231 1.00 94.56 115 LYS A CA 1
ATOM 945 C C . LYS A 1 115 ? -8.955 -4.952 11.928 1.00 94.56 115 LYS A C 1
ATOM 947 O O . LYS A 1 115 ? -9.681 -5.947 11.905 1.00 94.56 115 LYS A O 1
ATOM 952 N N . LEU A 1 116 ? -8.490 -4.378 10.824 1.00 95.62 116 LEU A N 1
ATOM 953 C CA . LEU A 1 116 ? -8.645 -4.938 9.485 1.00 95.62 116 LEU A CA 1
ATOM 954 C C . LEU A 1 116 ? -7.334 -5.568 9.015 1.00 95.62 116 LEU A C 1
ATOM 956 O O . LEU A 1 116 ? -6.244 -5.109 9.357 1.00 95.62 116 LEU A O 1
ATOM 960 N N . THR A 1 117 ? -7.442 -6.629 8.224 1.00 94.44 117 THR A N 1
ATOM 961 C CA . THR A 1 117 ? -6.305 -7.200 7.502 1.00 94.44 117 THR A CA 1
ATOM 962 C C . THR A 1 117 ? -6.072 -6.432 6.202 1.00 94.44 117 THR A C 1
ATOM 964 O O . THR A 1 117 ? -6.953 -5.728 5.704 1.00 94.44 117 THR A O 1
ATOM 967 N N . ALA A 1 118 ? -4.892 -6.594 5.604 1.00 92.62 118 ALA A N 1
ATOM 968 C CA . ALA A 1 118 ? -4.630 -6.018 4.289 1.00 92.62 118 ALA A CA 1
ATOM 969 C C . ALA A 1 118 ? -5.554 -6.598 3.197 1.00 92.62 118 ALA A C 1
ATOM 971 O O . ALA A 1 118 ? -5.861 -5.911 2.222 1.00 92.62 118 ALA A O 1
ATOM 972 N N . ASP A 1 119 ? -6.023 -7.837 3.357 1.00 94.19 119 ASP A N 1
ATOM 973 C CA . ASP A 1 119 ? -6.960 -8.449 2.412 1.00 94.19 119 ASP A CA 1
ATOM 974 C C . ASP A 1 119 ? -8.365 -7.862 2.545 1.00 94.19 119 ASP A C 1
ATOM 976 O O . ASP A 1 119 ? -8.979 -7.578 1.518 1.00 94.19 119 ASP A O 1
ATOM 980 N N . ASP A 1 120 ? -8.827 -7.570 3.770 1.00 96.12 120 ASP A N 1
ATOM 981 C CA . ASP A 1 120 ? -10.097 -6.861 3.986 1.00 96.12 120 ASP A CA 1
ATOM 982 C C . ASP A 1 120 ? -10.082 -5.508 3.259 1.00 96.12 120 ASP A C 1
ATOM 984 O O . ASP A 1 120 ? -10.970 -5.210 2.463 1.00 96.12 120 ASP A O 1
ATOM 988 N N . VAL A 1 121 ? -9.028 -4.711 3.474 1.00 95.50 121 VAL A N 1
ATOM 989 C CA . VAL A 1 121 ? -8.904 -3.370 2.879 1.00 95.50 121 VAL A CA 1
ATOM 990 C C . VAL A 1 121 ? -8.762 -3.437 1.355 1.00 95.50 121 VAL A C 1
ATOM 992 O O . VAL A 1 121 ? -9.365 -2.632 0.647 1.00 95.50 121 VAL A O 1
ATOM 995 N N . SER A 1 122 ? -8.007 -4.408 0.829 1.00 95.31 122 SER A N 1
ATOM 996 C CA . SER A 1 122 ? -7.864 -4.601 -0.623 1.00 95.31 122 SER A CA 1
ATOM 997 C C . SER A 1 122 ? -9.195 -4.994 -1.270 1.00 95.31 122 SER A C 1
ATOM 999 O O . SER A 1 122 ? -9.550 -4.447 -2.315 1.00 95.31 122 SER A O 1
ATOM 1001 N N . ASN A 1 123 ? -9.969 -5.875 -0.626 1.00 96.12 123 ASN A N 1
ATOM 1002 C CA . ASN A 1 123 ? -11.307 -6.230 -1.087 1.00 96.12 123 ASN A CA 1
ATOM 1003 C C . ASN A 1 123 ? -12.259 -5.026 -1.019 1.00 96.12 123 ASN A C 1
ATOM 1005 O O . ASN A 1 123 ? -12.984 -4.781 -1.978 1.00 96.12 123 ASN A O 1
ATOM 1009 N N . PHE A 1 124 ? -12.236 -4.221 0.050 1.00 97.38 124 PHE A N 1
ATOM 1010 C CA . PHE A 1 124 ? -13.048 -2.998 0.124 1.00 97.38 124 PHE A CA 1
ATOM 1011 C C . PHE A 1 124 ? -12.735 -2.034 -1.017 1.00 97.38 124 PHE A C 1
ATOM 1013 O O . PHE A 1 124 ? -13.654 -1.584 -1.701 1.00 97.38 124 PHE A O 1
ATOM 1020 N N . ALA A 1 125 ? -11.451 -1.775 -1.275 1.00 94.62 125 ALA A N 1
ATOM 1021 C CA . ALA A 1 125 ? -11.023 -0.928 -2.382 1.00 94.62 125 ALA A CA 1
ATOM 1022 C C . ALA A 1 125 ? -11.509 -1.477 -3.736 1.00 94.62 125 ALA A C 1
ATOM 1024 O O . ALA A 1 125 ? -11.984 -0.721 -4.581 1.00 94.62 125 ALA A O 1
ATOM 1025 N N . PHE A 1 126 ? -11.462 -2.797 -3.933 1.00 95.06 126 PHE A N 1
ATOM 1026 C CA . PHE A 1 126 ? -11.988 -3.430 -5.140 1.00 95.06 126 PHE A CA 1
ATOM 1027 C C . PHE A 1 126 ? -13.509 -3.291 -5.280 1.00 95.06 126 PHE A C 1
ATOM 1029 O O . PHE A 1 126 ? -13.989 -2.910 -6.344 1.00 95.06 126 PHE A O 1
ATOM 1036 N N . GLN A 1 127 ? -14.282 -3.554 -4.227 1.00 97.69 127 GLN A N 1
ATOM 1037 C CA . GLN A 1 127 ? -15.743 -3.436 -4.280 1.00 97.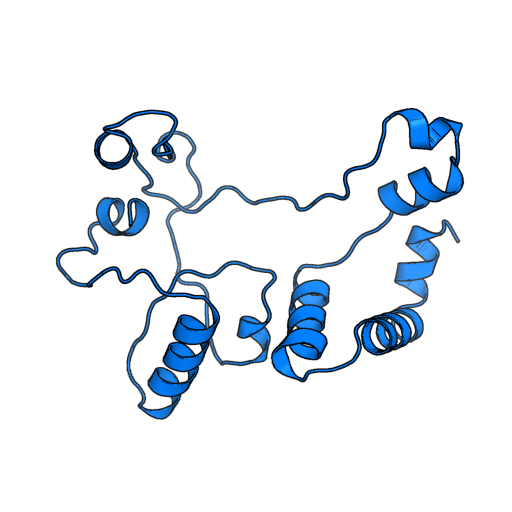69 127 GLN A CA 1
ATOM 1038 C C . GLN A 1 127 ? -16.186 -1.987 -4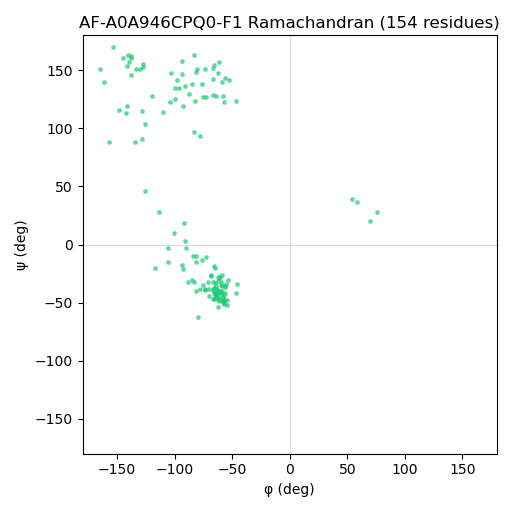.523 1.00 97.69 127 GLN A C 1
ATOM 1040 O O . GLN A 1 127 ? -17.086 -1.744 -5.323 1.00 97.69 127 GLN A O 1
ATOM 1045 N N . ILE A 1 128 ? -15.545 -1.026 -3.860 1.00 96.19 128 ILE A N 1
ATOM 1046 C CA . ILE A 1 128 ? -15.933 0.385 -3.915 1.00 96.19 128 ILE A CA 1
ATOM 1047 C C . ILE A 1 128 ? -15.414 1.032 -5.196 1.00 96.19 128 ILE A C 1
ATOM 1049 O O . ILE A 1 128 ? -16.197 1.455 -6.038 1.00 96.19 128 ILE A O 1
ATOM 1053 N N . SER A 1 129 ? -14.096 1.088 -5.372 1.00 88.81 129 SER A N 1
ATOM 1054 C CA . SER A 1 129 ? -13.480 1.807 -6.490 1.00 88.81 129 SER A CA 1
ATOM 1055 C C . SER A 1 129 ? -13.445 0.971 -7.764 1.00 88.81 129 SER A C 1
ATOM 1057 O O . SER A 1 129 ? -13.551 1.516 -8.856 1.00 88.81 129 SER A O 1
ATOM 1059 N N . GLY A 1 130 ? -13.311 -0.352 -7.642 1.00 88.69 130 GLY A N 1
ATOM 1060 C CA . GLY A 1 130 ? -13.256 -1.250 -8.796 1.00 88.69 130 GLY A CA 1
ATOM 1061 C C . GLY A 1 130 ? -14.613 -1.610 -9.387 1.00 88.69 130 GLY A C 1
ATOM 1062 O O . GLY A 1 130 ? -14.743 -1.678 -10.605 1.00 88.69 130 GLY A O 1
ATOM 1063 N N . LYS A 1 131 ? -15.622 -1.835 -8.538 1.00 93.88 131 LYS A N 1
ATOM 1064 C CA . LYS A 1 131 ? -16.988 -2.180 -8.967 1.00 93.88 131 LYS A CA 1
ATOM 1065 C C . LYS A 1 131 ? -17.998 -1.040 -8.821 1.00 93.88 131 LYS A C 1
ATOM 1067 O O . LYS A 1 131 ? -19.155 -1.227 -9.182 1.00 93.88 131 LYS A O 1
ATOM 1072 N N . GLY A 1 132 ? -17.598 0.111 -8.281 1.00 94.69 132 GLY A N 1
ATOM 1073 C CA . GLY A 1 132 ? -18.487 1.262 -8.100 1.00 94.69 132 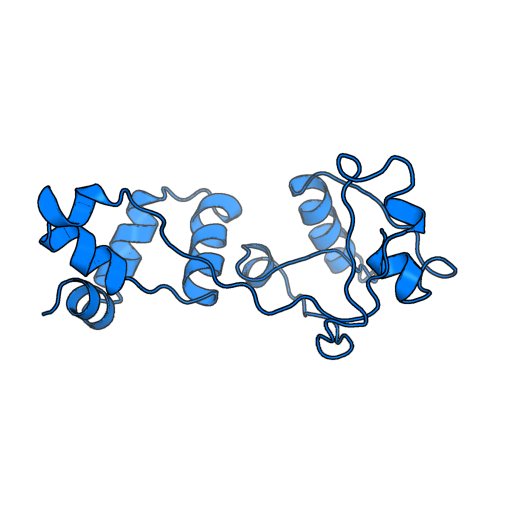GLY A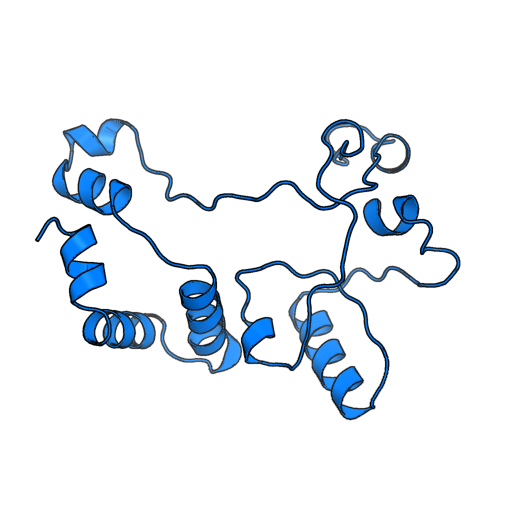 CA 1
ATOM 1074 C C . GLY A 1 132 ? -19.565 1.063 -7.030 1.00 94.69 132 GLY A C 1
ATOM 1075 O O . GLY A 1 132 ? -20.590 1.741 -7.071 1.00 94.69 132 GLY A O 1
ATOM 1076 N N . ARG A 1 133 ? -19.391 0.117 -6.095 1.00 98.06 133 ARG A N 1
ATOM 1077 C CA . ARG A 1 133 ? -20.394 -0.143 -5.051 1.00 98.06 133 ARG A CA 1
ATOM 1078 C C . ARG A 1 133 ? -20.396 0.962 -3.999 1.00 98.06 133 ARG A C 1
ATOM 1080 O O . ARG A 1 133 ? -19.360 1.548 -3.687 1.00 98.06 133 ARG A O 1
ATOM 1087 N N . ASN A 1 134 ? -21.555 1.188 -3.384 1.00 98.00 134 ASN A N 1
ATOM 1088 C CA . ASN A 1 134 ? -21.668 2.121 -2.272 1.00 98.00 134 ASN A CA 1
ATOM 1089 C C . ASN A 1 134 ? -20.834 1.630 -1.062 1.00 98.00 134 ASN A C 1
ATOM 1091 O O . ASN A 1 134 ? -21.019 0.489 -0.624 1.00 98.00 134 ASN A O 1
ATOM 1095 N N . PRO A 1 135 ? -19.951 2.467 -0.478 1.00 97.94 135 PRO A N 1
ATOM 1096 C CA . PRO A 1 135 ? -19.132 2.084 0.675 1.00 97.94 135 PRO A CA 1
ATOM 1097 C C . PRO A 1 135 ? -19.925 1.589 1.889 1.00 97.94 135 PRO A C 1
ATOM 1099 O O . PRO A 1 135 ? -19.479 0.673 2.580 1.00 97.94 135 PRO A O 1
ATOM 1102 N N . LYS A 1 136 ? -21.104 2.171 2.152 1.00 98.06 136 LYS A N 1
ATOM 1103 C CA . LYS A 1 136 ? -21.952 1.805 3.294 1.00 98.06 136 LYS A CA 1
ATOM 1104 C C . LYS A 1 136 ? -22.479 0.381 3.157 1.00 98.06 136 LYS A C 1
ATOM 1106 O O . LYS A 1 136 ? -22.482 -0.358 4.141 1.00 98.06 136 LYS A O 1
ATOM 1111 N N . ASP A 1 137 ? -22.888 -0.003 1.954 1.00 98.44 137 ASP A N 1
ATOM 1112 C CA . ASP A 1 137 ? -23.420 -1.340 1.689 1.00 98.44 137 ASP A CA 1
ATOM 1113 C C . ASP A 1 137 ? -22.317 -2.389 1.858 1.00 98.44 137 ASP A C 1
ATOM 1115 O O . ASP A 1 137 ? -22.495 -3.355 2.598 1.00 98.44 137 ASP A O 1
ATOM 1119 N N . VAL A 1 138 ? -21.133 -2.135 1.283 1.00 98.38 138 VAL A N 1
ATOM 1120 C CA . VAL A 1 138 ? -19.956 -3.012 1.419 1.00 98.38 138 VAL A CA 1
ATOM 1121 C C . VAL A 1 138 ? -19.564 -3.194 2.889 1.00 98.38 138 VAL A C 1
ATOM 1123 O O . VAL A 1 138 ? -19.354 -4.323 3.334 1.00 98.38 138 VAL A O 1
ATOM 1126 N N . ALA A 1 139 ? -19.496 -2.106 3.663 1.00 97.75 139 ALA A N 1
ATOM 1127 C CA . ALA A 1 139 ? -19.176 -2.175 5.088 1.00 97.75 139 ALA A CA 1
ATOM 1128 C C . ALA A 1 139 ? -20.246 -2.943 5.883 1.00 97.75 139 ALA A C 1
ATOM 1130 O O . ALA A 1 139 ? -19.912 -3.780 6.719 1.00 97.75 139 ALA A O 1
ATOM 1131 N N . THR A 1 140 ? -21.530 -2.700 5.600 1.00 98.00 140 THR A N 1
ATOM 1132 C CA . THR A 1 140 ? -22.656 -3.356 6.285 1.00 98.00 140 THR A CA 1
ATOM 1133 C C . THR A 1 140 ? -22.666 -4.862 6.030 1.00 98.00 140 THR A C 1
ATOM 1135 O O . THR A 1 140 ? -22.843 -5.647 6.961 1.00 98.00 140 THR A O 1
ATOM 1138 N N . GLU A 1 141 ? -22.465 -5.279 4.781 1.00 98.19 141 GLU A N 1
ATOM 1139 C CA . GLU A 1 141 ? -22.355 -6.690 4.405 1.00 98.19 141 GLU A CA 1
ATOM 1140 C C . GLU A 1 141 ? -21.168 -7.362 5.091 1.00 98.19 141 GLU A C 1
ATOM 1142 O O . GLU A 1 141 ? -21.316 -8.444 5.660 1.00 98.19 141 GLU A O 1
ATOM 1147 N N . TRP A 1 142 ? -20.003 -6.708 5.094 1.00 98.25 142 TRP A N 1
ATOM 1148 C CA . TRP A 1 142 ? -18.817 -7.258 5.738 1.00 98.25 142 TRP A CA 1
ATOM 1149 C C . TRP A 1 142 ? -19.013 -7.407 7.249 1.00 98.25 142 TRP A C 1
ATOM 1151 O O . TRP A 1 142 ? -18.660 -8.449 7.796 1.00 98.25 142 TRP A O 1
ATOM 1161 N N . ILE A 1 143 ? -19.624 -6.424 7.920 1.00 97.81 143 ILE A N 1
ATOM 1162 C CA . ILE A 1 143 ? -19.939 -6.495 9.357 1.00 97.81 143 ILE A CA 1
ATOM 1163 C C . ILE A 1 143 ? -20.849 -7.692 9.644 1.00 97.81 143 ILE A C 1
ATOM 1165 O O . ILE A 1 143 ? -20.536 -8.500 10.515 1.00 97.81 143 ILE A O 1
ATOM 1169 N N . LYS A 1 144 ? -21.928 -7.858 8.865 1.00 98.06 144 LYS A N 1
ATOM 1170 C CA . LYS A 1 144 ? -22.853 -8.998 8.995 1.00 98.06 144 LYS A CA 1
ATOM 1171 C C . LYS A 1 144 ? -22.158 -10.346 8.788 1.00 98.06 144 LYS A C 1
ATOM 1173 O O . LYS A 1 144 ? -22.520 -11.319 9.441 1.00 98.06 144 LYS A O 1
ATOM 1178 N N . ALA A 1 145 ? -21.170 -10.405 7.898 1.00 98.06 145 ALA A N 1
ATOM 1179 C CA . ALA A 1 145 ? -20.406 -11.617 7.615 1.00 98.06 145 ALA A CA 1
ATOM 1180 C C . ALA A 1 145 ? -19.281 -11.897 8.633 1.00 98.06 145 ALA A C 1
ATOM 1182 O O . ALA A 1 145 ? -18.758 -13.009 8.670 1.00 98.06 145 ALA A O 1
ATOM 1183 N N . ASN A 1 146 ? -18.899 -10.919 9.462 1.00 98.00 146 ASN A N 1
ATOM 1184 C CA . ASN A 1 146 ? -17.768 -11.018 10.390 1.00 98.00 146 ASN A CA 1
ATOM 1185 C C . ASN A 1 146 ? -18.149 -10.706 11.857 1.00 98.00 146 ASN A C 1
ATOM 1187 O O . ASN A 1 146 ? -17.389 -9.999 12.527 1.00 98.00 146 ASN A O 1
ATOM 1191 N N . PRO A 1 147 ? -19.259 -11.246 12.407 1.00 97.56 147 PRO A N 1
ATOM 1192 C CA . PRO A 1 147 ? -19.784 -10.831 13.711 1.00 97.56 147 PRO A CA 1
ATOM 1193 C C . PRO A 1 147 ? -18.752 -10.995 14.830 1.00 97.56 147 PRO A C 1
ATOM 1195 O O . PRO A 1 147 ? -18.422 -10.026 15.493 1.00 97.56 147 PRO A O 1
ATOM 1198 N N . LYS A 1 148 ? -18.089 -12.158 14.922 1.00 97.38 148 LYS A N 1
ATOM 1199 C CA . LYS A 1 148 ? -17.051 -12.418 15.940 1.00 97.38 148 LYS A CA 1
ATOM 1200 C C . LYS A 1 148 ? -15.905 -11.403 15.930 1.00 97.38 148 LYS A C 1
ATOM 1202 O O . LYS A 1 148 ? -15.343 -11.090 16.973 1.00 97.38 148 LYS A O 1
ATOM 1207 N N . ARG A 1 149 ? -15.507 -10.923 14.745 1.00 97.31 149 ARG A N 1
ATOM 1208 C CA . ARG A 1 149 ? -14.424 -9.935 14.626 1.00 97.31 149 ARG A CA 1
ATOM 1209 C C . ARG A 1 149 ? -14.898 -8.562 15.084 1.00 97.31 149 ARG A C 1
ATOM 1211 O O . ARG A 1 149 ? -14.130 -7.857 15.722 1.00 97.31 149 ARG A O 1
ATOM 1218 N N . VAL A 1 150 ? -16.138 -8.208 14.758 1.00 97.31 150 VAL A N 1
ATOM 1219 C CA . VAL A 1 150 ? -16.754 -6.938 15.149 1.00 97.31 150 VAL A CA 1
ATOM 1220 C C . VAL A 1 150 ? -17.031 -6.909 16.652 1.00 97.31 150 VAL A C 1
ATOM 1222 O O . VAL A 1 150 ? -16.676 -5.934 17.306 1.00 97.31 150 VAL A O 1
ATOM 1225 N N . ASP A 1 151 ? -17.563 -7.994 17.211 1.00 97.31 151 ASP A N 1
ATOM 1226 C CA . ASP A 1 151 ? -17.819 -8.162 18.645 1.00 97.31 151 ASP A CA 1
ATOM 1227 C C . ASP A 1 151 ? -16.532 -7.983 19.462 1.00 97.31 151 ASP A C 1
ATOM 1229 O O . ASP A 1 151 ? -16.500 -7.203 20.414 1.00 97.31 151 ASP A O 1
ATOM 1233 N N . ALA A 1 152 ? -15.419 -8.567 19.005 1.00 97.06 152 ALA A N 1
ATOM 1234 C CA . ALA A 1 152 ? -14.113 -8.372 19.633 1.00 97.06 152 ALA A CA 1
ATOM 1235 C C . ALA A 1 152 ? -13.659 -6.897 19.648 1.00 97.06 152 ALA A C 1
ATOM 1237 O O . ALA A 1 152 ? -12.982 -6.471 20.586 1.00 97.06 152 ALA A O 1
ATOM 1238 N N . TRP A 1 153 ? -14.029 -6.089 18.646 1.00 96.81 153 TRP A N 1
ATOM 1239 C CA . TRP A 1 153 ? -13.747 -4.646 18.658 1.00 96.81 153 TRP A CA 1
ATOM 1240 C C . TRP A 1 153 ? -14.607 -3.902 19.679 1.00 96.81 153 TRP A C 1
ATOM 1242 O O . TRP A 1 153 ? -14.158 -2.922 20.269 1.00 96.81 153 TRP A O 1
ATOM 1252 N N . LEU A 1 154 ? -15.829 -4.380 19.904 1.00 94.88 154 LEU A N 1
ATOM 1253 C CA . LEU A 1 154 ? -16.769 -3.837 20.881 1.00 94.88 154 LEU A CA 1
ATOM 1254 C C . LEU A 1 154 ? -16.495 -4.337 22.312 1.00 94.88 154 LEU A C 1
ATOM 1256 O O . LEU A 1 154 ? -17.028 -3.770 23.260 1.00 94.88 154 LEU A O 1
ATOM 1260 N N . GLY A 1 155 ? -15.611 -5.327 22.483 1.00 91.81 155 GLY A N 1
ATOM 1261 C CA . GLY A 1 155 ? -15.310 -5.946 23.779 1.00 91.81 155 GLY A CA 1
ATOM 1262 C C . GLY A 1 155 ? -16.389 -6.907 24.269 1.00 91.81 155 GLY A C 1
ATOM 1263 O O . GLY A 1 155 ? -16.566 -7.028 25.480 1.00 91.81 155 GLY A O 1
ATOM 1264 N N . LEU A 1 156 ? -17.117 -7.521 23.334 1.00 89.50 156 LEU A N 1
ATOM 1265 C CA . LEU A 1 156 ? -18.172 -8.504 23.579 1.00 89.50 156 LEU A CA 1
ATOM 1266 C C . LEU A 1 156 ? -17.641 -9.940 23.483 1.00 89.50 156 LEU A C 1
ATOM 1268 O O . LEU A 1 156 ? -16.665 -10.167 22.726 1.00 89.50 156 LEU A O 1
#

Mean predicted aligned error: 4.25 Å

Secondary structure (DSSP, 8-state):
-HHHHHTT-TTT-------HHHHHHHHHHHHHTT--------SS-THHHHS---PPP-PPP-GGGEE---TTT-TTHHHH-EE-SPPPPP-------TTHHHH-HHHHHHHHH----HHHHHHHHIIIIIT---HHHHHHHHHHH-HHHHHHHHT-

Foldseek 3Di:
DLQCVQQVNVVPDDDDDDDPVVVLVVQVVCVVVVHDDDDDDDFPAQSVVVDDDDDDDWAADDVVQFAQDDCVRDVCRSVPGGHRTDDDDDDDADDDDPCCCVVPVQVVLLRVLDDDDSVLVNVLNCVCVVVVDDSVVSVVVVCVVPVVSNCSSNVD

Sequence (156 aa):
QVKVRDYDLLPFIDAIRAEESVKTARIKDSIAKNEGYAFYCYKPHAVWYMFDVMMLTEPKFDPAMYKMLQPSDSPDWYKKSKVATKDALKNVQIAWSKSLKSRSPAIAEFFERFKLTADDVSNFAFQISGKGRNPKDVATEWIKANPKRVDAWLGL

pLDDT: mean 94.62, std 2.79, range [83.06, 98.44]

Solvent-accessible surface area (backbone atoms only — not comparable to full-atom values): 9717 Å² total; per-residue (Å²): 106,62,46,47,52,54,66,66,40,58,92,82,49,84,86,80,87,72,57,70,68,59,50,53,52,50,53,56,51,28,60,78,67,75,47,93,79,89,78,94,81,69,86,57,40,29,63,75,79,74,47,100,75,80,85,80,91,64,53,74,61,41,73,92,41,52,41,85,54,46,71,90,79,30,94,57,14,74,79,75,32,42,32,61,39,37,76,73,89,80,83,88,77,90,84,76,64,85,63,39,51,80,76,37,47,70,61,42,49,27,62,75,49,56,80,80,54,54,65,57,52,13,49,49,39,24,45,29,75,70,66,67,42,60,63,67,59,56,52,52,52,51,48,72,74,35,50,75,65,52,33,50,22,74,74,99